Protein AF-A0A0J6S7L6-F1 (afdb_monomer)

Structure (mmCIF, N/CA/C/O backbone):
data_AF-A0A0J6S7L6-F1
#
_entry.id   AF-A0A0J6S7L6-F1
#
loop_
_atom_site.group_PDB
_atom_site.id
_atom_site.type_symbol
_atom_site.label_atom_id
_atom_site.label_alt_id
_atom_site.label_comp_id
_atom_site.label_asym_id
_atom_site.label_entity_id
_atom_site.label_seq_id
_atom_site.pdbx_PDB_ins_code
_atom_site.Cartn_x
_atom_site.Cartn_y
_atom_site.Cartn_z
_atom_site.occupancy
_atom_site.B_iso_or_equiv
_atom_site.auth_seq_id
_atom_site.auth_comp_id
_atom_site.auth_asym_id
_atom_site.auth_atom_id
_atom_site.pdbx_PDB_model_num
ATOM 1 N N . MET A 1 1 ? 14.282 20.498 -23.036 1.00 42.31 1 MET A N 1
ATOM 2 C CA . MET A 1 1 ? 14.089 19.775 -21.767 1.00 42.31 1 MET A CA 1
ATOM 3 C C . MET A 1 1 ? 13.767 18.357 -22.154 1.00 42.31 1 MET A C 1
ATOM 5 O O . MET A 1 1 ? 12.683 18.110 -22.665 1.00 42.31 1 MET A O 1
ATOM 9 N N . ASP A 1 2 ? 14.766 17.493 -22.045 1.00 43.88 2 ASP A N 1
ATOM 10 C CA . ASP A 1 2 ? 14.684 16.091 -22.421 1.00 43.88 2 ASP A CA 1
ATOM 11 C C . ASP A 1 2 ? 13.830 15.359 -21.386 1.00 43.88 2 ASP A C 1
ATOM 13 O O . ASP A 1 2 ? 14.291 15.033 -20.296 1.00 43.88 2 ASP A O 1
ATOM 17 N N . THR A 1 3 ? 12.552 15.147 -21.690 1.00 54.22 3 THR A N 1
ATOM 18 C CA . THR A 1 3 ? 11.789 14.093 -21.019 1.00 54.22 3 THR A CA 1
ATOM 19 C C . THR A 1 3 ? 12.332 12.774 -21.534 1.00 54.22 3 THR A C 1
ATOM 21 O O . THR A 1 3 ? 11.916 12.284 -22.584 1.00 54.22 3 THR A O 1
ATOM 24 N N . GLU A 1 4 ? 13.319 12.248 -20.813 1.00 59.12 4 GLU A N 1
ATOM 25 C CA . GLU A 1 4 ? 13.685 10.840 -20.865 1.00 59.12 4 GLU A CA 1
ATOM 26 C C . GLU A 1 4 ? 12.381 10.024 -20.773 1.00 59.12 4 GLU A C 1
ATOM 28 O O . GLU A 1 4 ? 11.529 10.351 -19.938 1.00 59.12 4 GLU A O 1
ATOM 33 N N . PRO A 1 5 ? 12.136 9.051 -21.669 1.00 56.59 5 PRO A N 1
ATOM 34 C CA . PRO A 1 5 ? 10.904 8.279 -21.623 1.00 56.59 5 PRO A CA 1
ATOM 35 C C . PRO A 1 5 ? 10.819 7.587 -20.260 1.00 56.59 5 PRO A C 1
ATOM 37 O O . PRO A 1 5 ? 11.681 6.772 -19.934 1.00 56.59 5 PRO A O 1
ATOM 40 N N . GLU A 1 6 ? 9.800 7.950 -19.471 1.00 59.09 6 GLU A N 1
ATOM 41 C CA . GLU A 1 6 ? 9.466 7.305 -18.194 1.00 59.09 6 GLU A CA 1
ATOM 42 C C . GLU A 1 6 ? 9.442 5.793 -18.475 1.00 59.09 6 GLU A C 1
ATOM 44 O O . GLU A 1 6 ? 8.675 5.331 -19.332 1.00 59.09 6 GLU A O 1
ATOM 49 N N . LYS A 1 7 ? 10.353 5.024 -17.860 1.00 68.19 7 LYS A N 1
ATOM 50 C CA . LYS A 1 7 ? 10.429 3.586 -18.132 1.00 68.19 7 LYS A CA 1
ATOM 51 C C . LYS A 1 7 ? 9.113 2.967 -17.671 1.00 68.19 7 LYS A C 1
ATOM 53 O O . LYS A 1 7 ? 8.501 3.428 -16.711 1.00 68.19 7 LYS A O 1
ATOM 58 N N . VAL A 1 8 ? 8.649 1.923 -18.355 1.00 65.38 8 VAL A N 1
ATOM 59 C CA . VAL A 1 8 ? 7.375 1.256 -18.019 1.00 65.38 8 VAL A CA 1
ATOM 60 C C . VAL A 1 8 ? 7.338 0.838 -16.539 1.00 65.38 8 VAL A C 1
ATOM 62 O O . VAL A 1 8 ? 6.295 0.960 -15.893 1.00 65.38 8 VAL A O 1
ATOM 65 N N . ASP A 1 9 ? 8.493 0.459 -15.991 1.00 72.44 9 ASP A N 1
ATOM 66 C CA . ASP A 1 9 ? 8.682 0.136 -14.575 1.00 72.44 9 ASP A CA 1
ATOM 67 C C . ASP A 1 9 ? 8.408 1.345 -13.660 1.00 72.44 9 ASP A C 1
ATOM 69 O O . ASP A 1 9 ? 7.702 1.217 -12.660 1.00 72.44 9 ASP A O 1
ATOM 73 N N . ASP A 1 10 ? 8.845 2.549 -14.044 1.00 80.94 10 ASP A N 1
ATOM 74 C CA . ASP A 1 10 ? 8.616 3.783 -13.281 1.00 80.94 10 ASP A CA 1
ATOM 75 C C . ASP A 1 10 ? 7.122 4.135 -13.209 1.00 80.94 10 ASP A C 1
ATOM 77 O O . ASP A 1 10 ? 6.615 4.546 -12.156 1.00 80.94 10 ASP A O 1
ATOM 81 N N . ILE A 1 11 ? 6.394 3.940 -14.316 1.00 85.88 11 ILE A N 1
ATOM 82 C CA . ILE A 1 11 ? 4.943 4.169 -14.391 1.00 85.88 11 ILE A CA 1
ATOM 83 C C . ILE A 1 11 ? 4.207 3.160 -13.511 1.00 85.88 11 ILE A C 1
ATOM 85 O O . ILE A 1 11 ? 3.338 3.543 -12.722 1.00 85.88 11 ILE A O 1
ATOM 89 N N . PHE A 1 12 ? 4.551 1.877 -13.621 1.00 83.81 12 PHE A N 1
ATOM 90 C CA . PHE A 1 12 ? 3.938 0.829 -12.812 1.00 83.81 12 PHE A CA 1
ATOM 91 C C . PHE A 1 12 ? 4.149 1.084 -11.318 1.00 83.81 12 PHE A C 1
ATOM 93 O O . PHE A 1 12 ? 3.190 1.094 -10.543 1.00 83.81 12 PHE 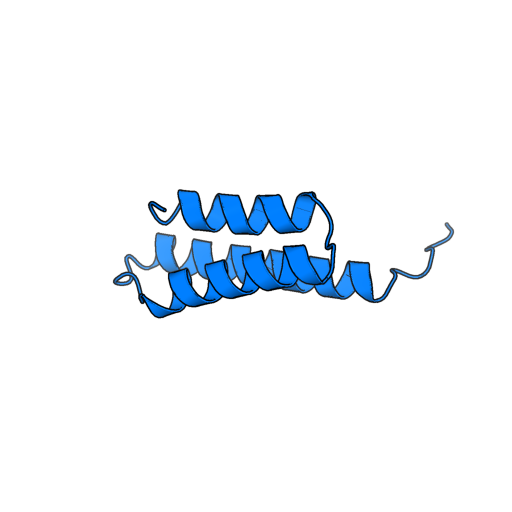A O 1
ATOM 100 N N . GLU A 1 13 ? 5.384 1.368 -10.912 1.00 88.94 13 GLU A N 1
ATOM 101 C CA . GLU A 1 13 ? 5.713 1.656 -9.521 1.00 88.94 13 GLU A CA 1
ATOM 102 C C . GLU A 1 13 ? 4.980 2.887 -8.986 1.00 88.94 13 GLU A C 1
ATOM 104 O O . GLU A 1 13 ? 4.492 2.897 -7.854 1.00 88.94 13 GLU A O 1
ATOM 109 N N . LYS A 1 14 ? 4.854 3.935 -9.800 1.00 90.62 14 LYS A N 1
ATOM 110 C CA . LYS A 1 14 ? 4.088 5.138 -9.458 1.00 90.62 14 LYS A CA 1
ATOM 111 C C . LYS A 1 14 ? 2.615 4.817 -9.217 1.00 90.62 14 LYS A C 1
ATOM 113 O O . LYS A 1 14 ? 2.072 5.255 -8.201 1.00 90.62 14 LYS A O 1
ATOM 118 N N . LEU A 1 15 ? 1.994 4.025 -10.090 1.00 89.06 15 LEU A N 1
ATOM 119 C CA . LEU A 1 15 ? 0.606 3.586 -9.926 1.00 89.06 15 LEU A CA 1
ATOM 120 C C . LEU A 1 15 ? 0.435 2.703 -8.686 1.00 89.06 15 LEU A C 1
ATOM 122 O O . LEU A 1 15 ? -0.522 2.885 -7.932 1.00 89.06 15 LEU A O 1
ATOM 126 N N . LEU A 1 16 ? 1.380 1.798 -8.422 1.00 87.44 16 LEU A N 1
ATOM 127 C CA . LEU A 1 16 ? 1.363 0.952 -7.230 1.00 87.44 16 LEU A CA 1
ATOM 128 C C . LEU A 1 16 ? 1.443 1.789 -5.949 1.00 87.44 16 LEU A C 1
ATOM 130 O O . LEU A 1 16 ? 0.635 1.604 -5.038 1.00 87.44 16 LEU A O 1
ATOM 134 N N . ARG A 1 17 ? 2.365 2.756 -5.890 1.00 92.38 17 ARG A N 1
ATOM 135 C CA . ARG A 1 17 ? 2.482 3.684 -4.755 1.00 92.38 17 ARG A CA 1
ATOM 136 C C . ARG A 1 17 ? 1.186 4.466 -4.538 1.00 92.38 17 ARG A C 1
ATOM 138 O O . ARG A 1 17 ? 0.715 4.548 -3.408 1.00 92.38 17 ARG A O 1
ATOM 145 N N . GLN A 1 18 ? 0.575 4.985 -5.604 1.00 90.81 18 GLN A N 1
ATOM 146 C CA . GLN A 1 18 ? -0.708 5.691 -5.519 1.00 90.81 18 GLN A CA 1
ATOM 147 C C . GLN A 1 18 ? -1.840 4.792 -5.009 1.00 90.81 18 GLN A C 1
ATOM 149 O O . GLN A 1 18 ? -2.619 5.219 -4.156 1.00 90.81 18 GLN A O 1
ATOM 154 N N . ALA A 1 19 ? -1.921 3.551 -5.493 1.00 86.56 19 ALA A N 1
ATOM 155 C CA . ALA A 1 19 ? -2.930 2.591 -5.059 1.00 86.56 19 ALA A CA 1
ATOM 156 C C . ALA A 1 19 ? -2.790 2.253 -3.568 1.00 86.56 19 ALA A C 1
ATOM 158 O O . ALA A 1 19 ? -3.790 2.231 -2.849 1.00 86.56 19 ALA A O 1
ATOM 159 N N . VAL A 1 20 ? -1.558 2.042 -3.092 1.00 87.75 20 VAL A N 1
ATOM 160 C CA . VAL A 1 20 ? -1.270 1.801 -1.671 1.00 87.75 20 VAL A CA 1
ATOM 161 C C . VAL A 1 20 ? -1.687 2.999 -0.827 1.00 87.75 20 VAL A C 1
AT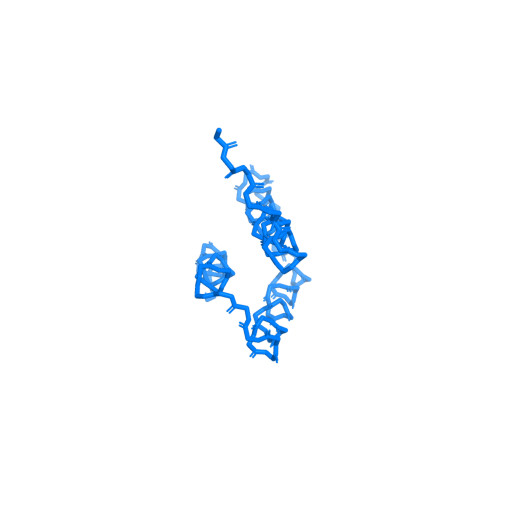OM 163 O O . VAL A 1 20 ? -2.466 2.825 0.107 1.00 87.75 20 VAL A O 1
ATOM 166 N N . THR A 1 21 ? -1.235 4.207 -1.176 1.00 89.62 21 THR A N 1
ATOM 167 C CA . THR A 1 21 ? -1.572 5.426 -0.427 1.00 89.62 21 THR A CA 1
ATOM 168 C C . THR A 1 21 ? -3.078 5.632 -0.359 1.00 89.62 21 THR A C 1
ATOM 170 O O . THR A 1 21 ? -3.613 5.793 0.731 1.00 89.62 21 THR A O 1
ATOM 173 N N . LYS A 1 22 ? -3.780 5.555 -1.497 1.00 86.69 22 LYS A N 1
ATOM 174 C CA . LYS A 1 22 ? -5.234 5.739 -1.539 1.00 86.69 22 LYS A CA 1
ATOM 175 C C . LYS A 1 22 ? -5.956 4.723 -0.658 1.00 86.69 22 LYS A C 1
ATOM 177 O O . LYS A 1 22 ? -6.843 5.101 0.092 1.00 86.69 22 LYS A O 1
ATOM 182 N N . THR A 1 23 ? -5.555 3.455 -0.728 1.00 83.00 23 THR A N 1
ATOM 183 C CA . THR A 1 23 ? -6.171 2.388 0.073 1.00 83.00 23 THR A CA 1
ATOM 184 C C . THR A 1 23 ? -5.981 2.642 1.566 1.00 83.00 23 THR A C 1
ATOM 186 O O . THR A 1 23 ? -6.942 2.574 2.320 1.00 83.00 23 THR A O 1
ATOM 189 N N . VAL A 1 24 ? -4.758 2.965 1.994 1.00 84.50 24 VAL A N 1
ATOM 190 C CA . VAL A 1 24 ? -4.452 3.217 3.409 1.00 84.50 24 VAL A CA 1
ATOM 191 C C . VAL A 1 24 ? -5.190 4.456 3.915 1.00 84.50 24 VAL A C 1
ATOM 193 O O . VAL A 1 24 ? -5.792 4.399 4.979 1.00 84.50 24 VAL A O 1
ATOM 196 N N . THR A 1 25 ? -5.193 5.553 3.153 1.00 85.56 25 THR A N 1
ATOM 197 C CA . THR A 1 25 ? -5.902 6.783 3.532 1.00 85.56 25 THR A CA 1
ATOM 198 C C . THR A 1 25 ? -7.408 6.561 3.638 1.00 85.56 25 THR A C 1
ATOM 200 O O . THR A 1 25 ? -7.984 6.935 4.649 1.00 85.56 25 THR A O 1
ATOM 203 N N . SER A 1 26 ? -8.037 5.882 2.671 1.00 82.06 26 SER A N 1
ATOM 204 C CA . SER A 1 26 ? -9.474 5.578 2.740 1.00 82.06 26 SER A CA 1
ATOM 205 C C . SER A 1 26 ? -9.850 4.757 3.977 1.00 82.06 26 SER A C 1
ATOM 207 O O . SER A 1 26 ? -10.885 5.009 4.580 1.00 82.06 26 SER A O 1
ATOM 209 N N . VAL A 1 27 ? -9.005 3.809 4.392 1.00 78.44 27 VAL A N 1
ATOM 210 C CA . VAL A 1 27 ? -9.245 3.026 5.618 1.00 78.44 27 VAL A CA 1
ATOM 211 C C . VAL A 1 27 ? -9.141 3.889 6.872 1.00 78.44 27 VAL A C 1
ATOM 213 O O . VAL A 1 27 ? -9.951 3.737 7.780 1.00 78.44 27 VAL A O 1
ATOM 216 N N . LEU A 1 28 ? -8.153 4.785 6.927 1.00 81.94 28 LEU A N 1
ATOM 217 C CA . LEU A 1 28 ? -7.952 5.673 8.073 1.00 81.94 28 LEU A CA 1
ATOM 218 C C . LEU A 1 28 ? -9.056 6.734 8.196 1.00 81.94 28 LEU A C 1
ATOM 220 O O . LEU A 1 28 ? -9.429 7.079 9.313 1.00 81.94 28 LEU A O 1
ATOM 224 N N . ASP A 1 29 ? -9.562 7.245 7.072 1.00 81.56 29 ASP A N 1
ATOM 225 C CA . ASP A 1 29 ? -10.554 8.326 7.051 1.00 81.56 29 ASP A CA 1
ATOM 226 C C . ASP A 1 29 ? -11.978 7.8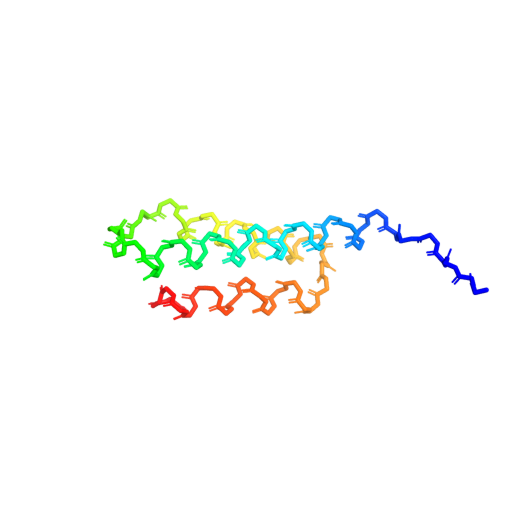39 7.360 1.00 81.56 29 ASP A C 1
ATOM 228 O O . ASP A 1 29 ? -12.761 8.570 7.966 1.00 81.56 29 ASP A O 1
ATOM 232 N N . GLU A 1 30 ? -12.339 6.624 6.939 1.00 70.31 30 GLU A N 1
ATOM 233 C CA . GLU A 1 30 ? -13.722 6.136 7.017 1.00 70.31 30 GLU A CA 1
ATOM 234 C C . GLU A 1 30 ? -14.022 5.306 8.287 1.00 70.31 30 GLU A C 1
ATOM 236 O O . GLU A 1 30 ? -15.132 4.792 8.420 1.00 70.31 30 GLU A O 1
ATOM 241 N N . ASP A 1 31 ? -13.060 5.167 9.217 1.00 62.47 31 ASP A N 1
ATOM 242 C CA . ASP A 1 31 ? -13.117 4.262 10.393 1.00 62.47 31 ASP A CA 1
ATOM 243 C C . ASP A 1 31 ? -13.639 2.863 10.006 1.00 62.47 31 ASP A C 1
ATOM 245 O O . ASP A 1 31 ? -14.368 2.184 10.738 1.00 62.47 31 ASP A O 1
ATOM 249 N N . LEU A 1 32 ? -13.318 2.457 8.771 1.00 62.69 32 LEU A N 1
ATOM 250 C CA . LEU A 1 32 ? -13.784 1.207 8.209 1.00 62.69 32 LEU A CA 1
ATOM 251 C C . LEU A 1 32 ? -13.138 0.082 8.992 1.00 62.69 32 LEU A C 1
ATOM 253 O O . LEU A 1 32 ? -11.922 0.061 9.206 1.00 62.69 32 LEU A O 1
ATOM 257 N N . TYR A 1 33 ? -13.969 -0.885 9.382 1.00 60.25 33 TYR A N 1
ATOM 258 C CA . TYR A 1 33 ? -13.475 -2.131 9.930 1.00 60.25 33 TYR A CA 1
ATOM 259 C C . TYR A 1 33 ? -12.431 -2.682 8.970 1.00 60.25 33 TYR A C 1
ATOM 261 O O . TYR A 1 33 ? -12.697 -2.881 7.787 1.00 60.25 33 TYR A O 1
ATOM 269 N N . TRP A 1 34 ? -11.242 -2.856 9.526 1.00 63.62 34 TRP A N 1
ATOM 270 C CA . TRP A 1 34 ? -10.071 -3.460 8.938 1.00 63.62 34 TRP A CA 1
ATOM 271 C C . TRP A 1 34 ? -10.473 -4.659 8.102 1.00 63.62 34 TRP A C 1
ATOM 273 O O . TRP A 1 34 ? -10.672 -5.751 8.633 1.00 63.62 34 TRP A O 1
ATOM 283 N N . ASP A 1 35 ? -10.616 -4.455 6.800 1.00 66.12 35 ASP A N 1
ATOM 284 C CA . ASP A 1 35 ? -10.843 -5.583 5.929 1.00 66.12 35 ASP A CA 1
ATOM 285 C C . ASP A 1 35 ? -9.524 -6.362 5.932 1.00 66.12 35 ASP A C 1
ATOM 287 O O . ASP A 1 35 ? -8.481 -5.838 5.516 1.00 66.12 35 ASP A O 1
ATOM 291 N N . GLU A 1 36 ? -9.521 -7.579 6.484 1.00 67.00 36 GLU A N 1
ATOM 292 C CA . GLU A 1 36 ? -8.345 -8.462 6.492 1.00 67.00 36 GLU A CA 1
ATOM 293 C C . GLU A 1 36 ? -7.773 -8.618 5.068 1.00 67.00 36 GLU A C 1
ATOM 295 O O . GLU A 1 36 ? -6.564 -8.828 4.879 1.00 67.00 36 GLU A O 1
ATOM 300 N N . ASP A 1 37 ? -8.616 -8.394 4.057 1.00 79.25 37 ASP A N 1
ATOM 301 C CA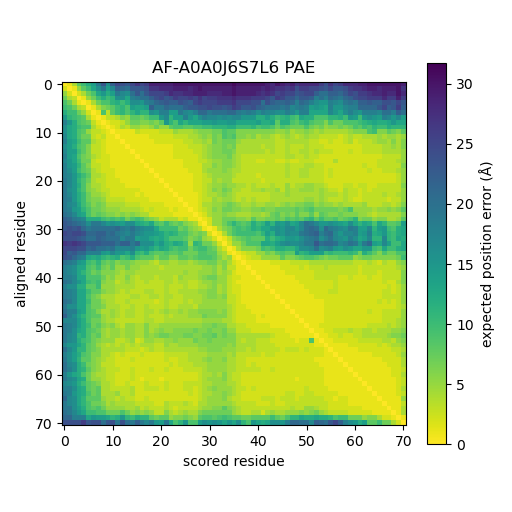 . ASP A 1 37 ? -8.261 -8.299 2.649 1.00 79.25 37 ASP A CA 1
ATOM 302 C C . ASP A 1 37 ? -7.239 -7.196 2.344 1.00 79.25 37 ASP A C 1
ATOM 304 O O . ASP A 1 37 ? -6.364 -7.399 1.500 1.00 79.25 37 ASP A O 1
ATOM 308 N N . ILE A 1 38 ? -7.271 -6.043 3.019 1.00 81.44 38 ILE A N 1
ATOM 309 C CA . ILE A 1 38 ? -6.346 -4.925 2.761 1.00 81.44 38 ILE A CA 1
ATOM 310 C C . ILE A 1 38 ? -4.943 -5.260 3.251 1.00 81.44 38 ILE A C 1
ATOM 312 O O . ILE A 1 38 ? -3.970 -5.071 2.514 1.00 81.44 38 ILE A O 1
ATOM 316 N N . ILE A 1 39 ? -4.822 -5.828 4.451 1.00 82.31 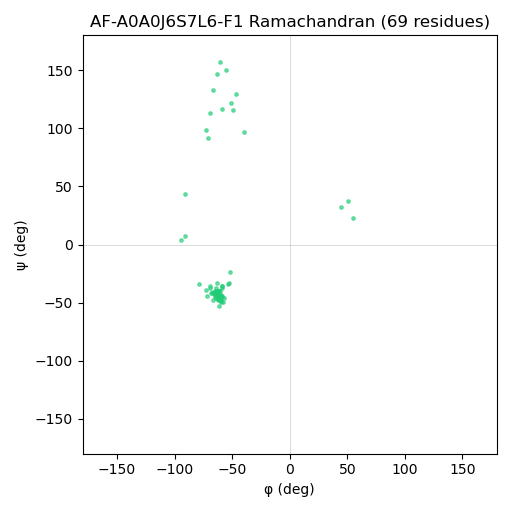39 ILE A N 1
ATOM 317 C CA . ILE A 1 39 ? -3.532 -6.303 4.964 1.00 82.31 39 ILE A CA 1
ATOM 318 C C . ILE A 1 39 ? -2.983 -7.405 4.055 1.00 82.31 39 ILE A C 1
ATOM 320 O O . ILE A 1 39 ? -1.813 -7.364 3.663 1.00 82.31 39 ILE A O 1
ATOM 324 N N . THR A 1 40 ? -3.831 -8.349 3.647 1.00 85.38 40 THR A N 1
ATOM 325 C CA . THR A 1 40 ? -3.462 -9.423 2.716 1.00 85.38 40 THR A CA 1
ATOM 326 C C . THR A 1 40 ? -2.999 -8.876 1.365 1.00 85.38 40 THR A C 1
ATOM 328 O O . THR A 1 40 ? -2.012 -9.350 0.791 1.00 85.38 40 THR A O 1
ATOM 331 N N . ARG A 1 41 ? -3.653 -7.829 0.859 1.00 85.19 41 ARG A N 1
ATOM 332 C CA . ARG A 1 41 ? -3.297 -7.165 -0.399 1.00 85.19 41 ARG A CA 1
ATOM 333 C C . ARG A 1 41 ? -1.958 -6.427 -0.289 1.00 85.19 41 ARG A C 1
ATOM 335 O O . ARG A 1 41 ? -1.119 -6.587 -1.173 1.00 85.19 41 ARG A O 1
ATOM 342 N N . LEU A 1 42 ? -1.694 -5.727 0.818 1.00 87.56 42 LEU A N 1
ATOM 343 C CA . LEU A 1 42 ? -0.396 -5.087 1.077 1.00 87.56 42 LEU A CA 1
ATOM 344 C C . LEU A 1 42 ? 0.745 -6.102 1.223 1.00 87.56 42 LEU A C 1
ATOM 346 O O . LEU A 1 42 ? 1.828 -5.881 0.683 1.00 87.56 42 LEU A O 1
ATOM 350 N N . MET A 1 43 ? 0.517 -7.237 1.892 1.00 88.62 43 MET A N 1
ATOM 351 C CA . MET A 1 43 ? 1.508 -8.320 1.966 1.00 88.62 43 MET A CA 1
ATOM 352 C C . MET A 1 43 ? 1.814 -8.908 0.584 1.00 88.62 43 MET A C 1
ATOM 354 O O . MET A 1 43 ? 2.972 -9.183 0.267 1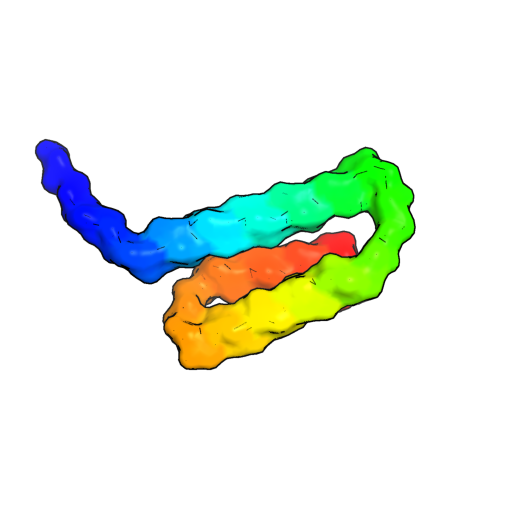.00 88.62 43 MET A O 1
ATOM 358 N N . ASN A 1 44 ? 0.796 -9.065 -0.265 1.00 89.31 44 ASN A N 1
ATOM 359 C CA . ASN A 1 44 ? 0.991 -9.514 -1.641 1.00 89.31 44 ASN A CA 1
ATOM 360 C C . ASN A 1 44 ? 1.790 -8.506 -2.473 1.00 89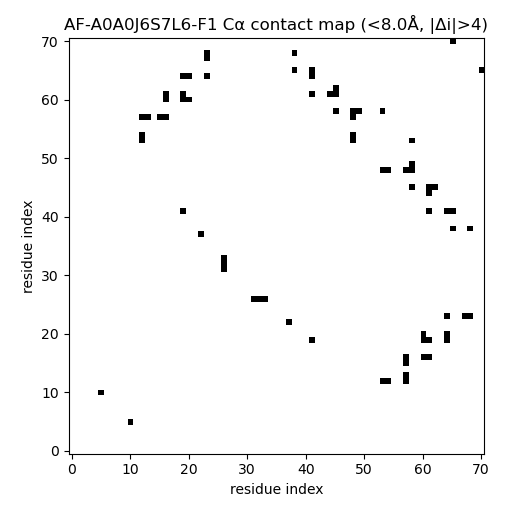.31 44 ASN A C 1
ATOM 362 O O . ASN A 1 44 ? 2.681 -8.921 -3.214 1.00 89.31 44 ASN A O 1
ATOM 366 N N . TYR A 1 45 ? 1.522 -7.207 -2.328 1.00 87.81 45 TYR A N 1
ATOM 367 C CA . TYR A 1 45 ? 2.319 -6.168 -2.980 1.00 87.81 45 TYR A CA 1
ATOM 368 C C . TYR A 1 45 ? 3.761 -6.165 -2.490 1.00 87.81 45 TYR A C 1
ATOM 370 O O . TYR A 1 45 ? 4.662 -6.089 -3.314 1.00 87.81 45 TYR A O 1
ATOM 378 N N . GLU A 1 46 ? 4.004 -6.322 -1.187 1.00 89.81 46 GLU A N 1
ATOM 379 C CA . GLU A 1 46 ? 5.366 -6.406 -0.653 1.00 89.81 46 GLU A CA 1
ATOM 380 C C . GLU A 1 46 ? 6.119 -7.615 -1.220 1.00 89.81 46 GLU A C 1
ATOM 382 O O . GLU A 1 46 ? 7.267 -7.490 -1.645 1.00 89.81 46 GLU A O 1
ATOM 387 N N . ARG A 1 47 ? 5.470 -8.786 -1.257 1.00 91.56 47 ARG A N 1
ATOM 388 C CA . ARG A 1 47 ? 6.064 -10.005 -1.817 1.00 91.56 47 ARG A CA 1
ATOM 389 C C . ARG A 1 47 ? 6.431 -9.815 -3.285 1.00 91.56 47 ARG A C 1
ATOM 391 O O . ARG A 1 47 ? 7.554 -10.130 -3.665 1.00 91.56 47 ARG A O 1
ATOM 398 N N . ARG A 1 48 ? 5.505 -9.288 -4.090 1.00 88.25 48 ARG A N 1
ATOM 399 C CA . ARG A 1 48 ? 5.741 -9.035 -5.517 1.00 88.25 48 ARG A CA 1
ATOM 400 C C . ARG A 1 48 ? 6.811 -7.977 -5.738 1.00 88.25 48 ARG A C 1
ATOM 402 O O . ARG A 1 48 ? 7.701 -8.199 -6.542 1.00 88.25 48 ARG A O 1
ATOM 409 N N . ALA A 1 49 ? 6.788 -6.894 -4.965 1.00 88.19 49 ALA A N 1
ATOM 410 C CA . ALA A 1 49 ? 7.784 -5.835 -5.055 1.00 88.19 49 ALA A CA 1
ATOM 411 C C . ALA A 1 49 ? 9.208 -6.350 -4.806 1.00 88.19 49 ALA A C 1
ATOM 413 O O . ALA A 1 49 ? 10.141 -5.908 -5.462 1.00 88.19 49 ALA A O 1
ATOM 414 N N . ARG A 1 50 ? 9.377 -7.322 -3.900 1.00 88.50 50 ARG A N 1
ATOM 415 C CA . ARG A 1 50 ? 10.669 -7.991 -3.683 1.00 88.50 50 ARG A CA 1
ATOM 416 C C . ARG A 1 50 ? 11.050 -8.938 -4.823 1.00 88.50 50 ARG A C 1
ATOM 418 O O . ARG A 1 50 ? 12.222 -9.015 -5.155 1.00 88.50 50 ARG A O 1
ATOM 425 N N . GLN A 1 51 ? 10.089 -9.678 -5.380 1.00 90.25 51 GLN A N 1
ATOM 426 C CA . GLN A 1 51 ? 10.332 -10.622 -6.482 1.00 90.25 51 GLN A CA 1
ATOM 427 C C . GLN A 1 51 ? 10.688 -9.921 -7.793 1.00 90.25 51 GLN A C 1
ATOM 429 O O . GLN A 1 51 ? 11.504 -10.428 -8.551 1.00 90.25 51 GLN A O 1
ATOM 434 N N . GLU A 1 52 ? 10.056 -8.781 -8.047 1.00 86.56 52 GLU A N 1
ATOM 435 C CA . GLU A 1 52 ? 10.246 -7.961 -9.245 1.00 86.56 52 GLU A CA 1
ATOM 436 C C . GLU A 1 52 ? 11.348 -6.898 -9.044 1.00 86.56 52 GLU A C 1
ATOM 438 O O . GLU A 1 52 ? 11.529 -6.050 -9.905 1.00 86.56 52 GLU A O 1
ATOM 443 N N . GLU A 1 53 ? 12.072 -6.936 -7.914 1.00 89.56 53 GLU A N 1
ATOM 444 C CA . GLU A 1 53 ? 13.153 -5.998 -7.563 1.00 89.56 53 GLU A CA 1
ATOM 445 C C . GLU A 1 53 ? 12.763 -4.513 -7.708 1.00 89.56 53 GLU A C 1
ATOM 447 O O . GLU A 1 53 ? 13.575 -3.669 -8.088 1.00 89.56 53 GLU A O 1
ATOM 452 N N . LEU A 1 54 ? 11.510 -4.185 -7.365 1.00 88.25 54 LEU A N 1
ATOM 453 C CA . LEU A 1 54 ? 11.003 -2.815 -7.424 1.00 88.25 54 LEU A CA 1
ATOM 454 C C . LEU A 1 54 ? 11.801 -1.895 -6.500 1.00 88.25 54 LEU A C 1
ATOM 456 O O . LEU A 1 54 ? 12.380 -2.322 -5.493 1.00 88.25 54 LEU A O 1
ATOM 460 N N . SER A 1 55 ? 11.768 -0.601 -6.803 1.00 91.06 55 SER A N 1
ATOM 461 C CA . SER A 1 55 ? 12.565 0.380 -6.080 1.00 91.06 55 SER A CA 1
ATOM 462 C C . SER A 1 55 ? 12.317 0.362 -4.569 1.00 91.06 55 SER A C 1
ATOM 464 O O . SER A 1 55 ? 11.209 0.137 -4.060 1.00 91.06 55 SER A O 1
ATOM 466 N N . SER A 1 56 ? 13.363 0.729 -3.829 1.00 90.56 56 SER A N 1
ATOM 467 C CA . SER A 1 56 ? 13.303 0.929 -2.380 1.00 90.56 56 SER A CA 1
ATOM 468 C C . SER A 1 56 ? 12.180 1.882 -1.964 1.00 90.56 56 SER A C 1
ATOM 470 O O . SER A 1 56 ? 11.574 1.687 -0.912 1.00 90.56 56 SER A O 1
ATOM 472 N N . GLN A 1 57 ? 11.861 2.885 -2.790 1.00 91.00 57 GLN A N 1
ATOM 473 C CA . GLN A 1 57 ? 10.769 3.820 -2.523 1.00 91.00 57 GLN A CA 1
ATOM 474 C C . GLN A 1 57 ? 9.409 3.109 -2.522 1.0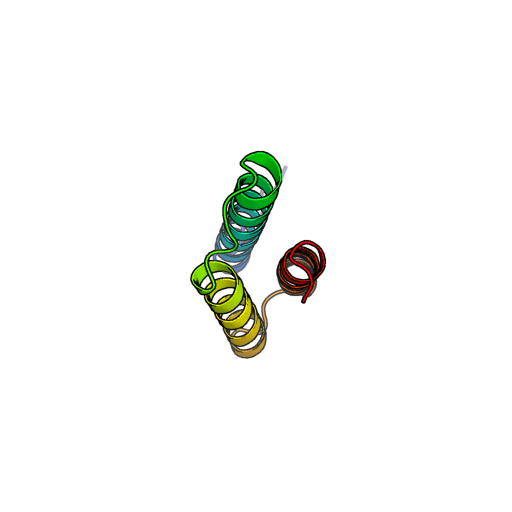0 91.00 57 GLN A C 1
ATOM 476 O O . GLN A 1 57 ? 8.579 3.346 -1.645 1.00 91.00 57 GLN A O 1
ATOM 481 N N . THR A 1 58 ? 9.180 2.210 -3.476 1.00 90.69 58 THR A N 1
ATOM 482 C CA . THR A 1 58 ? 7.941 1.429 -3.570 1.00 90.69 58 THR A CA 1
ATOM 483 C C . THR A 1 58 ? 7.782 0.491 -2.376 1.00 90.69 58 THR A C 1
ATOM 485 O O . THR A 1 58 ? 6.716 0.454 -1.754 1.00 90.69 58 THR A O 1
ATOM 488 N N . LEU A 1 59 ? 8.861 -0.184 -1.971 1.00 92.06 59 LEU A N 1
ATOM 489 C CA . LEU A 1 59 ? 8.874 -1.015 -0.763 1.00 92.06 59 LEU A CA 1
ATOM 490 C C . LEU A 1 59 ? 8.576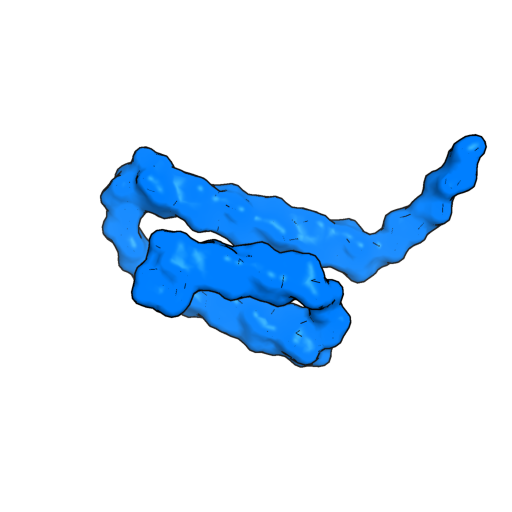 -0.202 0.505 1.00 92.06 59 LEU A C 1
ATOM 492 O O . LEU A 1 59 ? 7.775 -0.630 1.339 1.00 92.06 59 LEU A O 1
ATOM 496 N N . GLN A 1 60 ? 9.168 0.986 0.641 1.00 92.94 60 GLN A N 1
ATOM 497 C CA . GLN A 1 60 ? 8.942 1.868 1.790 1.00 92.94 60 GLN A CA 1
ATOM 498 C C . GLN A 1 60 ? 7.487 2.329 1.903 1.00 92.94 60 GLN A C 1
ATOM 500 O O . GLN A 1 60 ? 6.957 2.378 3.015 1.00 92.94 60 GLN A O 1
ATOM 505 N N . VAL A 1 61 ? 6.825 2.641 0.786 1.00 93.62 61 VAL A N 1
ATOM 506 C CA . VAL A 1 61 ? 5.404 3.028 0.780 1.00 93.62 61 VAL A CA 1
ATOM 507 C C . VAL A 1 61 ? 4.527 1.871 1.264 1.00 93.62 61 VAL A C 1
ATOM 509 O O . VAL A 1 61 ? 3.699 2.069 2.153 1.00 93.62 61 VAL A O 1
ATOM 512 N N . ILE A 1 62 ? 4.760 0.651 0.768 1.00 91.00 62 ILE A N 1
ATOM 513 C CA . ILE A 1 62 ? 4.018 -0.546 1.200 1.00 91.00 62 ILE A CA 1
ATOM 514 C C . ILE A 1 62 ? 4.216 -0.806 2.699 1.00 91.00 62 ILE A C 1
ATOM 516 O O . ILE A 1 62 ? 3.248 -0.995 3.436 1.00 91.00 62 ILE A O 1
ATOM 520 N N . GLN A 1 63 ? 5.463 -0.772 3.173 1.00 91.19 63 GLN A N 1
ATOM 521 C CA . GLN A 1 63 ? 5.780 -0.982 4.588 1.00 91.19 63 GLN A CA 1
ATOM 522 C C . GLN A 1 63 ? 5.184 0.100 5.490 1.00 91.19 63 GLN A C 1
ATOM 524 O O . GLN A 1 63 ? 4.733 -0.197 6.592 1.00 91.19 63 GLN A O 1
ATOM 529 N N . SER A 1 64 ? 5.169 1.352 5.032 1.00 91.81 64 SER A N 1
ATOM 530 C CA . SER A 1 64 ? 4.565 2.454 5.785 1.00 91.81 64 SER A CA 1
ATOM 531 C C . SER A 1 64 ? 3.054 2.286 5.892 1.00 91.81 64 SER A C 1
ATOM 533 O O . SER A 1 64 ? 2.510 2.464 6.978 1.00 91.81 64 SER A O 1
ATOM 535 N N . GLY A 1 65 ? 2.396 1.854 4.812 1.00 89.19 65 GLY A N 1
ATOM 536 C CA . GLY A 1 65 ? 0.976 1.511 4.827 1.00 89.19 65 GLY A CA 1
ATOM 537 C C . GLY A 1 65 ? 0.641 0.428 5.852 1.00 89.19 65 GLY A C 1
ATOM 538 O O . GLY A 1 65 ? -0.270 0.605 6.652 1.00 89.19 65 GLY A O 1
ATOM 539 N N . LYS A 1 66 ? 1.430 -0.652 5.899 1.00 88.62 66 LYS A N 1
ATOM 540 C CA . LYS A 1 66 ? 1.257 -1.725 6.896 1.00 88.62 66 LYS A CA 1
ATOM 541 C C . LYS A 1 66 ? 1.396 -1.219 8.335 1.00 88.62 66 LYS A C 1
ATOM 543 O O . LYS A 1 66 ? 0.552 -1.546 9.157 1.00 88.62 66 LYS A O 1
ATOM 548 N N . ARG A 1 67 ? 2.393 -0.370 8.618 1.00 89.19 67 ARG A N 1
ATOM 549 C CA . ARG A 1 67 ? 2.597 0.196 9.965 1.00 89.19 67 ARG A CA 1
ATOM 550 C C . ARG A 1 67 ? 1.450 1.091 10.417 1.00 89.19 67 ARG A C 1
ATOM 552 O O . ARG A 1 67 ? 1.069 1.043 11.581 1.00 89.19 67 ARG A O 1
ATOM 559 N N . LEU A 1 68 ? 0.920 1.918 9.513 1.00 87.19 68 LEU A N 1
ATOM 560 C CA . LEU A 1 68 ? -0.249 2.761 9.799 1.00 87.19 68 LEU A CA 1
ATOM 561 C C . LEU A 1 68 ? -1.478 1.907 10.110 1.00 87.19 68 LEU A C 1
ATOM 563 O O . LEU A 1 68 ? -2.271 2.247 10.979 1.00 87.19 68 LEU A O 1
ATOM 567 N N . LEU A 1 69 ? -1.562 0.753 9.459 1.00 81.31 69 LEU A N 1
ATOM 568 C CA . LEU A 1 69 ? -2.512 -0.301 9.750 1.00 81.31 69 LEU A CA 1
ATOM 569 C C . LEU A 1 69 ? -1.925 -1.311 10.767 1.00 81.31 69 LEU A C 1
ATOM 571 O O . LEU A 1 69 ? -2.016 -2.516 10.575 1.00 81.31 69 LEU A O 1
ATOM 575 N N . GLY A 1 70 ? -1.264 -0.870 11.839 1.00 74.94 70 GLY A N 1
ATOM 576 C CA . GLY A 1 70 ? -0.966 -1.713 13.012 1.00 74.94 70 GLY A CA 1
ATOM 577 C C . GLY A 1 70 ? -0.218 -3.045 12.782 1.00 74.94 70 GLY A C 1
ATOM 578 O O . GLY A 1 70 ? -0.339 -3.946 13.616 1.00 74.94 70 GLY A O 1
ATOM 579 N N . LYS A 1 71 ? 0.527 -3.199 11.677 1.00 59.84 71 LYS A N 1
ATOM 580 C CA . LYS A 1 71 ? 1.303 -4.401 11.314 1.00 59.84 71 LYS A CA 1
ATOM 581 C C . LYS A 1 71 ? 2.778 -4.099 11.067 1.00 59.84 71 LYS A C 1
ATOM 583 O O . LYS A 1 71 ? 3.097 -3.051 10.461 1.00 59.84 71 LYS A O 1
#

Solvent-accessible surface area (backbone atoms only — not comparable to full-atom values): 4189 Å² total; per-residue (Å²): 133,86,78,69,79,78,49,72,66,57,55,51,46,52,52,50,44,50,52,48,52,52,53,47,49,53,41,69,74,64,72,49,77,80,53,67,64,56,59,53,50,46,52,50,49,49,54,48,38,63,75,69,66,51,54,70,68,49,53,49,49,44,53,48,44,37,46,76,64,82,87

Foldseek 3Di:
DDPPPCPPLNVVLVVLLVVLVVLLVVCVVVVDDPPVVNLVVLVVQLVVCVVVVRDPVSNVSSVVSVVSVVD

Organism: NCBI:txid298794

pLDDT: mean 80.92, std 12.46, range [42.31, 93.62]

Sequence (71 aa):
MDTEPEKVDDIFEKLLRQAVTKTVTSVLDEDLYWDEDIITRLMNYERRARQEELSSQTLQVIQSGKRLLGK

Radius of gyration: 13.57 Å; Cα contacts (8 Å, |Δi|>4): 38; chains: 1; bounding box: 28×30×35 Å

Mean predicted aligned error: 7.21 Å

Secondary structure (DSSP, 8-state):
-------HHHHHHHHHHHHHHHHHHHHHHTT----HHHHHHHHHHHHHHHHTT--HHHHHHHHHHHHHTT-